Protein AF-A0A376RJX1-F1 (afdb_monomer)

Structure (mmCIF, N/CA/C/O backbone):
data_AF-A0A376RJX1-F1
#
_entry.id   AF-A0A376RJX1-F1
#
loop_
_atom_site.group_PDB
_atom_site.id
_atom_site.type_symbol
_atom_site.label_atom_id
_atom_site.label_alt_id
_atom_site.label_comp_id
_atom_site.label_asym_id
_atom_site.label_entity_id
_atom_site.label_seq_id
_atom_site.pdbx_PDB_ins_code
_atom_site.Cartn_x
_atom_site.Cartn_y
_atom_site.Cartn_z
_atom_site.occupancy
_atom_site.B_iso_or_equiv
_atom_site.auth_seq_id
_atom_site.auth_comp_id
_atom_site.auth_asym_id
_atom_site.auth_atom_id
_atom_site.pdbx_PDB_model_num
ATOM 1 N N . MET A 1 1 ? 23.311 -6.539 -27.943 1.00 63.62 1 MET A N 1
ATOM 2 C CA . MET A 1 1 ? 23.625 -5.352 -27.111 1.00 63.62 1 MET A CA 1
ATOM 3 C C . MET A 1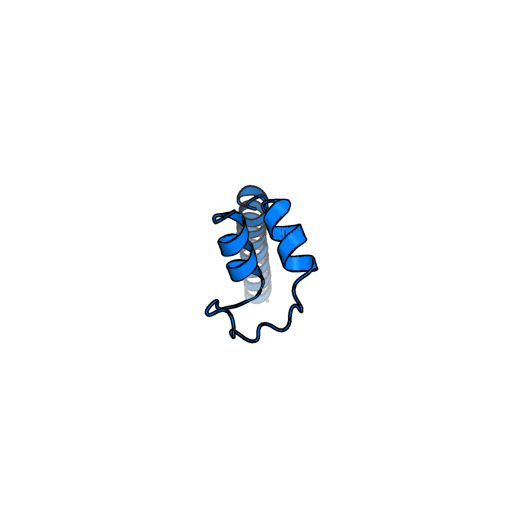 1 ? 22.515 -4.299 -27.152 1.00 63.62 1 MET A C 1
ATOM 5 O O . MET A 1 1 ? 22.092 -3.882 -26.087 1.00 63.62 1 MET A O 1
ATOM 9 N N . ASN A 1 2 ? 21.955 -3.943 -28.315 1.00 88.19 2 ASN A N 1
ATOM 10 C CA . ASN A 1 2 ? 20.858 -2.953 -28.400 1.00 88.19 2 ASN A CA 1
ATOM 11 C C . ASN A 1 2 ? 19.544 -3.411 -27.738 1.00 88.19 2 ASN A C 1
ATOM 13 O O . ASN A 1 2 ? 18.885 -2.623 -27.073 1.00 88.19 2 ASN A O 1
ATOM 17 N N . ALA A 1 3 ? 19.194 -4.697 -27.854 1.00 89.44 3 ALA A N 1
ATOM 18 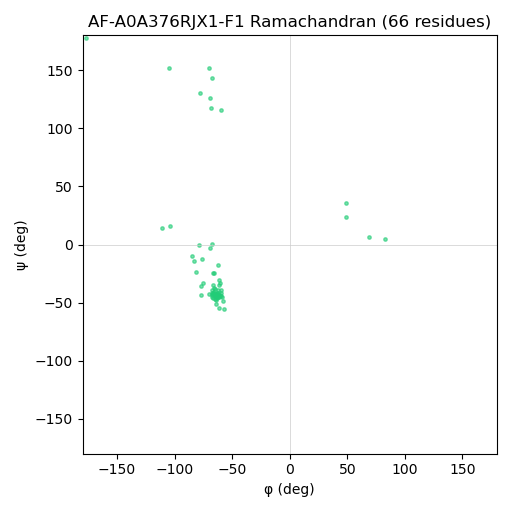C CA . ALA A 1 3 ? 17.971 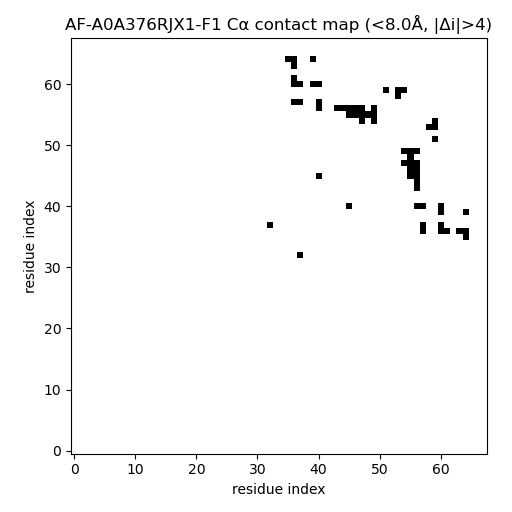-5.242 -27.257 1.00 89.44 3 ALA A CA 1
ATOM 19 C C . ALA A 1 3 ? 17.936 -5.128 -25.721 1.00 89.44 3 ALA A C 1
ATOM 21 O O . ALA A 1 3 ? 16.881 -4.878 -25.150 1.00 89.44 3 ALA A O 1
ATOM 22 N N . ILE A 1 4 ? 19.093 -5.255 -25.060 1.00 92.81 4 ILE A N 1
ATOM 23 C CA . ILE A 1 4 ? 19.199 -5.146 -23.597 1.00 92.81 4 ILE A CA 1
ATOM 24 C C . ILE A 1 4 ? 18.883 -3.711 -23.162 1.00 92.81 4 ILE A C 1
ATOM 26 O O . ILE A 1 4 ? 18.070 -3.505 -22.269 1.00 92.81 4 ILE A O 1
ATOM 30 N N . TRP A 1 5 ? 19.455 -2.713 -23.840 1.00 93.69 5 TRP A N 1
ATOM 31 C CA . TRP A 1 5 ? 19.191 -1.304 -23.540 1.00 93.69 5 TRP A CA 1
ATOM 32 C C . TRP A 1 5 ? 17.742 -0.894 -23.81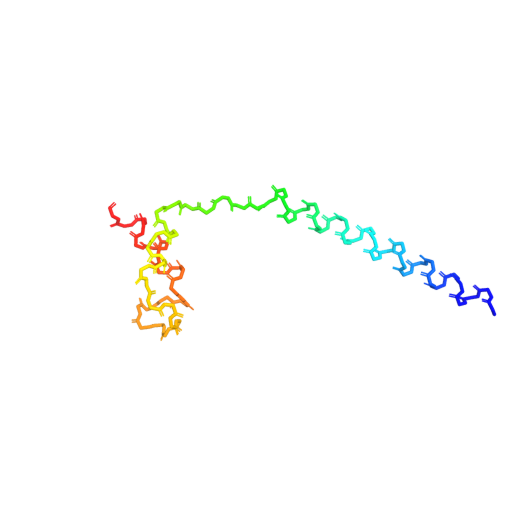3 1.00 93.69 5 TRP A C 1
ATOM 34 O O . TRP A 1 5 ? 17.162 -0.163 -23.013 1.00 93.69 5 TRP A O 1
ATOM 44 N N . ILE A 1 6 ? 17.133 -1.406 -24.887 1.00 94.25 6 ILE A N 1
ATOM 45 C CA . ILE A 1 6 ? 15.711 -1.170 -25.184 1.00 94.25 6 ILE A CA 1
ATOM 46 C C . ILE A 1 6 ? 14.826 -1.762 -24.081 1.00 94.25 6 ILE A C 1
ATOM 48 O O . ILE A 1 6 ? 13.913 -1.089 -23.611 1.00 94.25 6 ILE A O 1
ATOM 52 N N . ALA A 1 7 ? 15.114 -2.986 -23.628 1.00 94.50 7 ALA A N 1
ATOM 53 C CA . ALA A 1 7 ? 14.360 -3.619 -22.549 1.00 94.50 7 ALA A CA 1
ATOM 54 C C . ALA A 1 7 ? 14.478 -2.837 -21.230 1.00 94.50 7 ALA A C 1
ATOM 56 O O . ALA A 1 7 ? 13.466 -2.566 -20.584 1.00 94.50 7 ALA A O 1
ATOM 57 N N . VAL A 1 8 ? 15.691 -2.410 -20.863 1.00 95.88 8 VAL A N 1
ATOM 58 C CA . VAL A 1 8 ? 15.931 -1.605 -19.653 1.00 95.88 8 VAL A CA 1
ATOM 59 C C . VAL A 1 8 ? 15.178 -0.275 -19.718 1.00 95.88 8 VAL A C 1
ATOM 61 O O . VAL A 1 8 ? 14.512 0.100 -18.749 1.00 95.88 8 VAL A O 1
ATOM 64 N N . ALA A 1 9 ? 15.228 0.413 -20.860 1.00 95.75 9 ALA A N 1
ATOM 65 C CA . ALA A 1 9 ? 14.520 1.675 -21.054 1.00 95.75 9 ALA A CA 1
ATOM 66 C C . ALA A 1 9 ? 12.996 1.490 -20.990 1.00 95.75 9 ALA A C 1
ATOM 68 O O . ALA A 1 9 ? 12.315 2.253 -20.307 1.00 95.75 9 ALA A O 1
ATOM 69 N 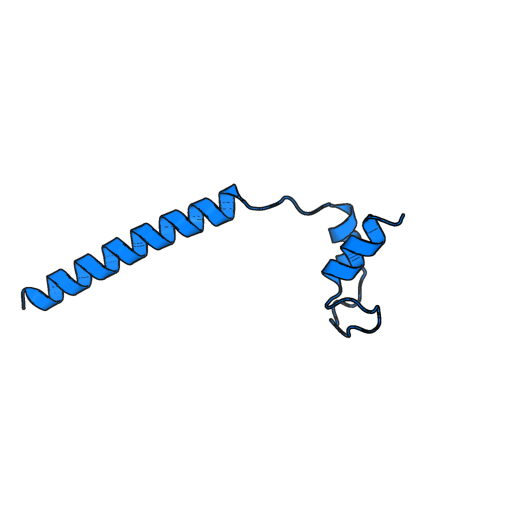N . ALA A 1 10 ? 12.463 0.454 -21.644 1.00 95.94 10 ALA A N 1
ATOM 70 C CA . ALA A 1 10 ? 11.030 0.176 -21.670 1.00 95.94 10 ALA A CA 1
ATOM 71 C C . ALA A 1 10 ? 10.475 -0.147 -20.275 1.00 95.94 10 ALA A C 1
ATOM 73 O O . ALA A 1 10 ? 9.461 0.422 -19.870 1.00 95.94 10 ALA A O 1
ATOM 74 N N . VAL A 1 11 ? 11.155 -1.012 -19.514 1.00 96.75 11 VAL A N 1
ATOM 75 C CA . VAL A 1 11 ? 10.724 -1.380 -18.155 1.00 96.75 11 VAL A CA 1
ATOM 76 C C . VAL A 1 11 ? 10.821 -0.187 -17.207 1.00 96.75 11 VAL A C 1
ATOM 78 O O . VAL A 1 11 ? 9.891 0.053 -16.440 1.00 96.75 11 VAL A O 1
ATOM 81 N N . SER A 1 12 ? 11.897 0.601 -17.293 1.00 96.38 12 SER A N 1
ATOM 82 C CA . SER A 1 12 ? 12.065 1.806 -16.466 1.00 96.38 12 SER A CA 1
ATOM 83 C C . SER A 1 12 ? 10.971 2.839 -16.737 1.00 96.38 12 SER A C 1
ATOM 85 O O . SER A 1 12 ? 10.397 3.390 -15.799 1.00 96.38 12 SER A O 1
ATOM 87 N N . LEU A 1 13 ? 10.641 3.068 -18.013 1.00 97.31 13 LEU A N 1
ATOM 88 C CA . LEU A 1 13 ? 9.592 4.005 -18.412 1.00 97.31 13 LEU A CA 1
ATOM 89 C C . LEU A 1 13 ? 8.217 3.553 -17.909 1.00 97.31 13 LEU A C 1
ATOM 91 O O . LEU A 1 13 ? 7.485 4.350 -17.325 1.00 97.31 13 LEU A O 1
ATOM 95 N N . LEU A 1 14 ? 7.875 2.277 -18.110 1.00 96.94 14 LEU A N 1
ATOM 96 C CA . LEU A 1 14 ? 6.600 1.721 -17.659 1.00 96.94 14 LEU A CA 1
ATOM 97 C C . LEU A 1 14 ? 6.492 1.751 -16.133 1.00 96.94 14 LEU A C 1
ATOM 99 O O . LEU A 1 14 ? 5.468 2.177 -15.607 1.00 96.94 14 LEU A O 1
ATOM 103 N N . GLY A 1 15 ? 7.552 1.361 -15.423 1.00 97.19 15 GLY A N 1
ATOM 104 C CA . GLY A 1 15 ? 7.592 1.404 -13.962 1.00 97.19 15 GLY A CA 1
ATOM 105 C C . G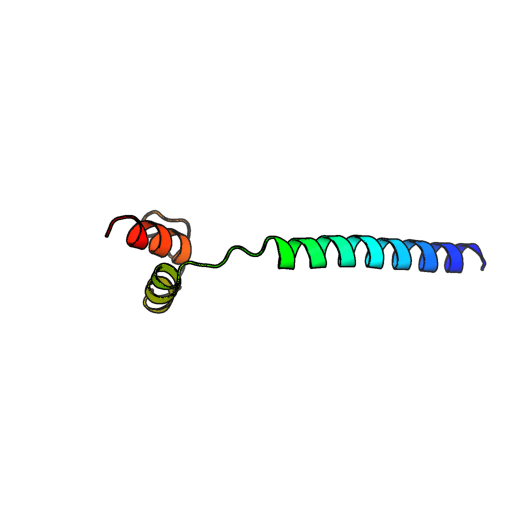LY A 1 15 ? 7.386 2.816 -13.420 1.00 97.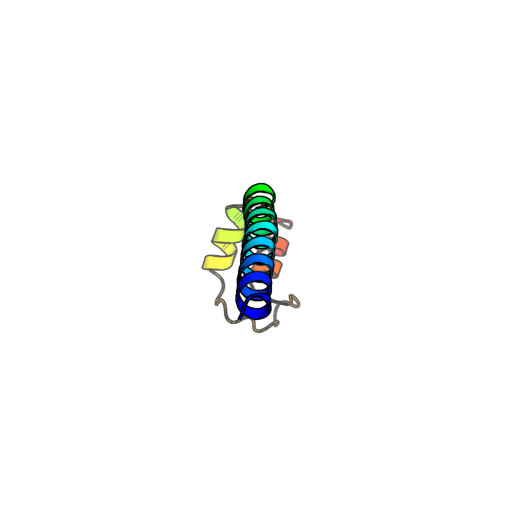19 15 GLY A C 1
ATOM 106 O O . GLY A 1 15 ? 6.579 3.013 -12.513 1.00 97.19 15 GLY A O 1
ATOM 107 N N . LEU A 1 16 ? 8.046 3.812 -14.016 1.00 97.25 16 LEU A N 1
ATOM 108 C CA . LEU A 1 16 ? 7.884 5.210 -13.622 1.00 97.25 16 LEU A CA 1
ATOM 109 C C . LEU A 1 16 ? 6.475 5.722 -13.942 1.00 97.25 16 LEU A C 1
ATOM 111 O O . LEU A 1 16 ? 5.865 6.373 -13.097 1.00 97.25 16 LEU A O 1
ATOM 115 N N . ALA A 1 17 ? 5.928 5.384 -15.111 1.00 97.12 17 ALA A N 1
ATOM 116 C CA . ALA A 1 17 ? 4.575 5.773 -15.498 1.00 97.12 17 ALA A CA 1
ATOM 117 C C . ALA A 1 17 ? 3.520 5.197 -14.540 1.00 97.12 17 ALA A C 1
ATOM 119 O O . ALA A 1 17 ? 2.748 5.951 -13.947 1.00 97.12 17 ALA A O 1
ATOM 120 N N . PHE A 1 18 ? 3.512 3.878 -14.332 1.00 96.69 18 PHE A N 1
ATOM 121 C CA . PHE A 1 18 ? 2.549 3.236 -13.435 1.00 96.69 18 PHE A CA 1
ATOM 122 C C . PHE A 1 18 ? 2.757 3.647 -11.976 1.00 96.69 18 PHE A C 1
ATOM 124 O O . PHE A 1 18 ? 1.781 3.924 -11.282 1.00 96.69 18 PHE A O 1
ATOM 131 N N . GLY A 1 19 ? 4.006 3.752 -11.520 1.00 96.31 19 GLY A N 1
ATOM 132 C CA . GLY A 1 19 ? 4.328 4.202 -10.167 1.00 96.31 19 GLY A CA 1
ATOM 133 C C . GLY A 1 19 ? 3.862 5.632 -9.898 1.00 96.31 19 GLY A C 1
ATOM 134 O O . GLY A 1 19 ? 3.251 5.891 -8.863 1.00 96.31 19 GLY A O 1
ATOM 135 N N . ALA A 1 20 ? 4.073 6.552 -10.844 1.00 97.06 20 ALA A N 1
ATOM 136 C CA . ALA A 1 20 ? 3.600 7.928 -10.726 1.00 97.06 20 ALA A CA 1
ATOM 137 C C . ALA A 1 20 ? 2.067 8.008 -10.716 1.00 97.06 20 ALA A C 1
ATOM 139 O O . ALA A 1 20 ? 1.502 8.723 -9.890 1.00 97.06 20 ALA A O 1
ATOM 140 N N . ILE A 1 21 ? 1.391 7.248 -11.585 1.00 96.06 21 ILE A N 1
ATOM 141 C CA . ILE A 1 21 ? -0.077 7.217 -11.655 1.00 96.06 21 ILE A CA 1
ATOM 142 C C . ILE A 1 21 ? -0.674 6.670 -10.354 1.00 96.06 21 ILE A C 1
ATOM 144 O O . ILE A 1 21 ? -1.533 7.319 -9.759 1.00 96.06 21 ILE A O 1
ATOM 148 N N . LEU A 1 22 ? -0.212 5.506 -9.887 1.00 94.94 22 LEU A N 1
ATOM 149 C CA . LEU A 1 22 ? -0.724 4.880 -8.664 1.00 94.94 22 LEU A CA 1
ATOM 150 C C . LEU A 1 22 ? -0.365 5.696 -7.418 1.00 94.94 22 LEU A C 1
ATOM 152 O O . LEU A 1 22 ? -1.206 5.867 -6.539 1.00 94.94 22 LEU A O 1
ATOM 156 N N . GLY A 1 23 ? 0.846 6.254 -7.361 1.00 94.50 23 GLY A N 1
ATOM 157 C CA . GLY A 1 23 ? 1.271 7.132 -6.272 1.00 94.50 23 GLY A CA 1
ATOM 158 C C . GLY A 1 23 ? 0.445 8.417 -6.204 1.00 94.50 23 GLY A C 1
ATOM 159 O O . GLY A 1 23 ? 0.032 8.834 -5.121 1.00 94.50 23 GLY A O 1
ATOM 160 N N . TYR A 1 24 ? 0.142 9.024 -7.355 1.00 95.50 24 TYR A N 1
ATOM 161 C CA . TYR A 1 24 ? -0.748 10.181 -7.424 1.00 95.50 24 TYR A CA 1
ATOM 162 C C . TYR A 1 24 ? -2.177 9.817 -7.006 1.00 95.50 24 TYR A C 1
ATOM 164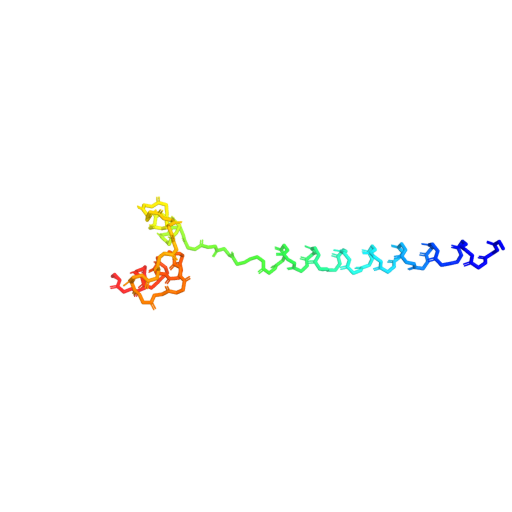 O O . TYR A 1 24 ? -2.764 10.511 -6.175 1.00 95.50 24 TYR A O 1
ATOM 172 N N . ALA A 1 25 ? -2.717 8.710 -7.522 1.00 92.12 25 ALA A N 1
ATOM 173 C CA . ALA A 1 25 ? -4.048 8.230 -7.166 1.00 92.12 25 ALA A CA 1
ATOM 174 C C . ALA A 1 25 ? -4.166 7.947 -5.659 1.00 92.12 25 ALA A C 1
ATOM 176 O O . ALA A 1 25 ? -5.108 8.418 -5.030 1.00 92.12 25 ALA A O 1
ATOM 177 N N . SER A 1 26 ? -3.185 7.271 -5.054 1.00 91.06 26 SER A N 1
ATOM 178 C CA . SER A 1 26 ? -3.183 6.964 -3.618 1.00 91.06 26 SER A CA 1
ATOM 179 C C . SER A 1 26 ? -3.221 8.218 -2.745 1.00 91.06 26 SER A C 1
ATOM 181 O O . SER A 1 26 ? -3.933 8.230 -1.747 1.00 91.06 26 SER A O 1
ATOM 183 N N . ARG A 1 27 ? -2.509 9.289 -3.123 1.00 88.94 27 ARG A N 1
ATOM 184 C CA . ARG A 1 27 ? -2.544 10.558 -2.373 1.00 88.94 27 ARG A CA 1
ATOM 185 C C . ARG A 1 27 ? -3.816 11.350 -2.638 1.00 88.94 27 ARG A C 1
ATOM 187 O O . ARG A 1 27 ? -4.313 12.020 -1.744 1.00 88.94 27 ARG A O 1
ATOM 194 N N . ARG A 1 28 ? -4.336 11.305 -3.867 1.00 88.19 28 ARG A N 1
ATOM 195 C CA . ARG A 1 28 ? -5.534 12.062 -4.243 1.00 88.19 28 ARG A CA 1
ATOM 196 C C . ARG A 1 28 ? -6.817 11.448 -3.685 1.00 88.19 28 ARG A C 1
ATOM 198 O O . ARG A 1 28 ? -7.748 12.200 -3.405 1.00 88.19 28 ARG A O 1
ATOM 205 N N . PHE A 1 29 ? -6.871 10.125 -3.565 1.00 83.62 29 PHE A N 1
ATOM 206 C CA . PHE A 1 29 ? -8.010 9.371 -3.035 1.00 83.62 29 PHE A CA 1
ATOM 207 C C . PHE A 1 29 ? -7.774 8.868 -1.606 1.00 83.62 29 PHE A C 1
ATOM 209 O O . PHE A 1 29 ? -8.503 7.991 -1.152 1.00 83.62 29 PHE A O 1
ATOM 216 N N . ALA A 1 30 ? -6.774 9.410 -0.902 1.00 79.94 30 ALA A N 1
ATOM 217 C CA . ALA A 1 30 ? -6.660 9.213 0.534 1.00 79.94 30 ALA A CA 1
ATOM 218 C C . ALA A 1 30 ? -7.931 9.772 1.187 1.00 79.94 30 ALA A C 1
ATOM 220 O O . ALA A 1 30 ? -8.242 10.956 1.046 1.00 79.94 30 ALA A O 1
ATOM 221 N N . VAL A 1 31 ? -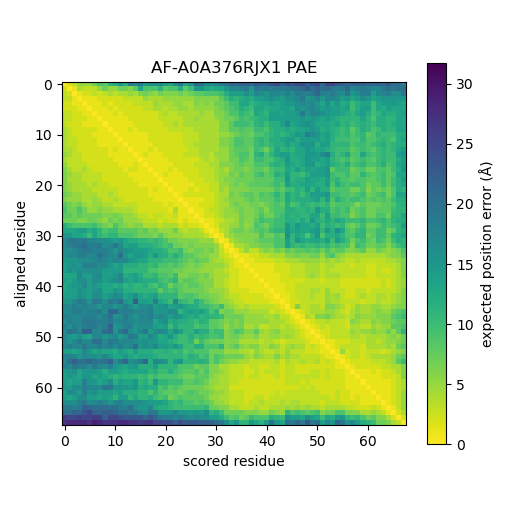8.702 8.884 1.808 1.00 80.12 31 VAL A N 1
ATOM 222 C CA . VAL A 1 31 ? -9.874 9.250 2.599 1.00 80.12 31 VAL A CA 1
ATOM 223 C C . VAL A 1 31 ? -9.354 9.747 3.942 1.00 80.12 31 VAL A C 1
ATOM 225 O O . VAL A 1 31 ? -8.497 9.099 4.535 1.00 80.12 31 VAL A O 1
ATOM 228 N N . GLU A 1 32 ? -9.824 10.913 4.377 1.00 73.56 32 GLU A N 1
ATOM 229 C CA . GLU A 1 32 ? -9.537 11.424 5.717 1.00 73.56 32 GLU A CA 1
ATOM 230 C C . GLU A 1 32 ? -10.274 10.522 6.722 1.00 73.56 32 GLU A C 1
ATOM 232 O O . GLU A 1 32 ? -11.501 10.408 6.654 1.00 73.56 32 GLU A O 1
ATOM 237 N N . ASP A 1 33 ? -9.531 9.832 7.589 1.00 72.19 33 ASP A N 1
ATOM 238 C CA . ASP A 1 33 ? -10.106 8.998 8.647 1.00 72.19 33 ASP A CA 1
ATOM 239 C C . ASP A 1 33 ? -10.818 9.899 9.686 1.00 72.19 33 ASP A C 1
ATOM 241 O O . ASP A 1 33 ? -10.387 11.020 9.969 1.00 72.19 33 ASP A O 1
ATOM 245 N N . ASP A 1 34 ? -11.944 9.438 10.244 1.00 81.31 34 ASP A N 1
ATOM 246 C CA . ASP A 1 34 ? -12.683 10.200 11.257 1.00 81.31 34 ASP A CA 1
ATOM 247 C C . ASP A 1 34 ? -11.871 10.249 12.572 1.00 81.31 34 ASP A C 1
ATOM 249 O O . ASP A 1 34 ? -11.525 9.194 13.120 1.00 81.31 34 ASP A O 1
ATOM 253 N N . PRO A 1 35 ? -11.594 11.443 13.138 1.00 83.38 35 PRO A N 1
ATOM 254 C CA . PRO A 1 35 ? -10.790 11.582 14.353 1.00 83.38 35 PRO A CA 1
ATOM 255 C C . PRO A 1 35 ? -11.401 10.897 15.586 1.00 83.38 35 PRO A C 1
ATOM 257 O O . PRO A 1 35 ? -10.709 10.716 16.592 1.00 83.38 35 PRO A O 1
ATOM 260 N N . VAL A 1 36 ? -12.694 10.562 15.572 1.00 85.62 36 VAL A N 1
ATOM 261 C CA . VAL A 1 36 ? -13.347 9.786 16.636 1.00 85.62 36 VAL A CA 1
ATOM 262 C C . VAL A 1 36 ? -13.006 8.305 16.510 1.00 85.62 36 VAL A C 1
ATOM 264 O O . VAL A 1 36 ? -12.665 7.674 17.511 1.00 85.62 36 VAL A O 1
ATOM 267 N N . VAL A 1 37 ? -13.034 7.767 15.290 1.00 88.12 37 VAL A N 1
ATOM 268 C CA . VAL A 1 37 ? -12.676 6.371 15.007 1.00 88.12 37 VAL A CA 1
ATOM 269 C C . VAL A 1 37 ? -11.231 6.104 15.405 1.00 88.12 37 VAL A C 1
ATOM 271 O O . VAL A 1 37 ? -10.961 5.106 16.068 1.00 88.12 37 VAL A O 1
ATOM 274 N N . GLU A 1 38 ? -10.321 7.021 15.078 1.00 87.94 38 GLU A N 1
ATOM 275 C CA . GLU A 1 38 ? -8.896 6.872 15.385 1.00 87.94 38 GLU A CA 1
ATOM 276 C C . GLU A 1 38 ? -8.634 6.836 16.899 1.00 87.94 38 GLU A C 1
ATOM 278 O O . GLU A 1 38 ? -7.943 5.949 17.393 1.00 87.94 38 GLU A O 1
ATOM 283 N N . LYS A 1 39 ? -9.299 7.704 17.673 1.00 87.62 39 LYS A N 1
ATOM 284 C CA . LYS A 1 39 ? -9.223 7.676 19.145 1.00 87.62 39 LYS A CA 1
ATOM 285 C C . LYS A 1 39 ? -9.762 6.382 19.743 1.00 87.62 39 LYS A C 1
ATOM 287 O O . LYS A 1 39 ? -9.231 5.900 20.741 1.00 87.62 39 LYS A O 1
ATOM 292 N N . ILE A 1 40 ? -10.850 5.847 19.188 1.00 87.88 40 ILE A N 1
ATOM 293 C CA . ILE A 1 40 ? -11.417 4.580 19.659 1.00 87.88 40 ILE A CA 1
ATOM 294 C C . ILE A 1 40 ? -10.450 3.440 19.328 1.00 87.88 40 ILE A C 1
ATOM 296 O O . ILE A 1 40 ? -10.186 2.609 20.195 1.00 87.88 40 ILE A O 1
ATOM 300 N N . ASP A 1 41 ? -9.885 3.424 18.119 1.00 88.50 41 ASP A N 1
ATOM 301 C CA . ASP A 1 41 ? -8.908 2.421 17.695 1.00 88.50 41 ASP A CA 1
ATOM 302 C C . ASP A 1 41 ? -7.655 2.435 18.589 1.00 88.50 41 ASP A C 1
ATOM 304 O O . ASP A 1 41 ? -7.222 1.379 19.049 1.00 88.50 41 ASP A O 1
ATOM 308 N N . GLU A 1 42 ? -7.141 3.607 18.966 1.00 88.62 42 GLU A N 1
ATOM 309 C CA . GLU A 1 42 ? -5.996 3.737 19.884 1.00 88.62 42 GLU A CA 1
ATOM 310 C C . GLU A 1 42 ? -6.245 3.163 21.291 1.00 88.62 42 GLU A C 1
ATOM 312 O O . GLU A 1 42 ? -5.313 2.693 21.946 1.00 88.62 42 GLU A O 1
ATOM 317 N N . ILE A 1 43 ? -7.491 3.190 21.774 1.00 89.56 43 ILE A N 1
ATOM 318 C CA . ILE A 1 43 ? -7.861 2.641 23.090 1.00 89.56 43 ILE A CA 1
ATOM 319 C C . ILE A 1 43 ? -8.047 1.116 23.019 1.00 89.56 43 ILE A C 1
ATOM 321 O O . ILE A 1 43 ? -7.936 0.419 24.035 1.00 89.56 43 ILE A O 1
ATOM 325 N N . LEU A 1 44 ? -8.341 0.573 21.835 1.00 88.19 44 LEU A N 1
ATOM 326 C CA . LEU A 1 44 ? -8.538 -0.860 21.648 1.00 88.19 44 LEU A CA 1
ATOM 327 C C . LEU A 1 44 ? -7.214 -1.630 21.792 1.00 88.19 44 LEU A C 1
ATOM 329 O O . LEU A 1 44 ? -6.144 -1.127 21.465 1.00 88.19 44 LEU A O 1
ATOM 333 N N . PRO A 1 45 ? -7.261 -2.908 22.213 1.00 87.00 45 PRO A N 1
ATOM 334 C CA . PRO A 1 45 ? -6.061 -3.719 22.435 1.00 87.00 45 PRO A CA 1
ATOM 335 C C . PRO A 1 45 ? -5.275 -4.065 21.156 1.00 87.00 45 PRO A C 1
ATOM 337 O O . PRO A 1 45 ? -4.298 -4.805 21.250 1.00 87.00 45 PRO A O 1
ATOM 340 N N . GLN A 1 46 ? -5.716 -3.604 19.974 1.00 86.69 46 GLN A N 1
ATOM 341 C CA . GLN A 1 46 ? -5.097 -3.841 18.658 1.00 86.69 46 GLN A CA 1
ATOM 342 C C . GLN A 1 46 ? -4.747 -5.315 18.371 1.00 86.69 46 GLN A C 1
ATOM 344 O O . GLN A 1 46 ? -3.884 -5.632 17.555 1.00 86.69 46 GLN A O 1
ATOM 349 N N . SER A 1 47 ? -5.431 -6.246 19.040 1.00 85.69 47 SER A N 1
ATOM 350 C CA . SER A 1 47 ? -5.125 -7.679 19.002 1.00 85.69 47 SER A CA 1
ATOM 351 C C . SER A 1 47 ? -5.754 -8.399 17.813 1.00 85.69 47 SER A C 1
ATOM 353 O O . SER A 1 47 ? -5.444 -9.565 17.581 1.00 85.69 47 SER A O 1
ATOM 355 N N . GLN A 1 48 ? -6.651 -7.728 17.080 1.00 84.56 48 GLN A N 1
ATOM 356 C CA . GLN A 1 48 ? -7.376 -8.275 15.930 1.00 84.56 48 GLN A CA 1
ATOM 357 C C . GLN A 1 48 ? -8.015 -9.646 16.216 1.00 84.56 48 GLN A C 1
ATOM 359 O O . GLN A 1 48 ? -8.069 -10.522 15.359 1.00 84.56 48 GLN A O 1
ATOM 364 N N . CYS A 1 49 ? -8.505 -9.841 17.446 1.00 89.44 49 CYS A N 1
ATOM 365 C CA . CYS A 1 49 ? -8.982 -11.137 17.933 1.00 89.44 49 CYS A CA 1
ATOM 366 C C . CYS A 1 49 ? -10.361 -11.555 17.392 1.00 89.44 49 CYS A C 1
ATOM 368 O O . CYS A 1 49 ? -10.775 -12.693 17.602 1.00 89.44 49 CYS A O 1
ATOM 370 N N . GLY A 1 50 ? -11.099 -10.640 16.755 1.00 85.81 50 GLY A N 1
ATOM 371 C CA . GLY A 1 50 ? -12.411 -10.906 16.154 1.00 85.81 50 GLY A CA 1
ATOM 372 C C . GLY A 1 50 ? -13.552 -11.195 17.139 1.00 85.81 50 GLY A C 1
ATOM 373 O O . GLY A 1 50 ? -14.654 -11.525 16.710 1.00 85.81 50 GLY A O 1
ATOM 374 N N . GLN A 1 51 ? -13.340 -11.059 18.454 1.00 86.25 51 GLN A N 1
ATOM 375 C CA . GLN A 1 51 ? -14.363 -11.383 19.464 1.00 86.25 51 GLN A CA 1
ATOM 376 C C . GLN A 1 51 ? -15.581 -10.452 19.435 1.00 86.25 51 GLN A C 1
ATOM 378 O O . GLN A 1 51 ? -16.668 -10.847 19.842 1.00 86.25 51 GLN A O 1
ATOM 383 N N . CYS A 1 52 ? -15.413 -9.232 18.928 1.00 86.88 52 CYS A N 1
ATOM 384 C CA . CYS A 1 52 ? -16.496 -8.273 18.731 1.00 86.88 52 CYS A CA 1
ATOM 385 C C . CYS A 1 52 ? -17.340 -8.545 17.471 1.00 86.88 52 CYS A C 1
ATOM 387 O O . CYS A 1 52 ? -18.277 -7.797 17.209 1.00 86.88 52 CYS A O 1
ATOM 389 N N . GLY A 1 53 ? -17.028 -9.585 16.684 1.00 86.00 53 GLY A N 1
ATOM 390 C CA . GLY A 1 53 ? -17.745 -9.910 15.445 1.00 86.00 53 GLY A CA 1
ATOM 391 C C . GLY A 1 53 ? -17.298 -9.109 14.215 1.00 86.00 53 GLY A C 1
ATOM 392 O O . GLY A 1 53 ? -17.874 -9.279 13.144 1.00 86.00 53 GLY A O 1
ATOM 393 N N . TYR A 1 54 ? -16.259 -8.278 14.349 1.00 88.56 54 TYR A N 1
ATOM 394 C CA . TYR A 1 54 ? -15.645 -7.516 13.257 1.00 88.56 54 TYR A CA 1
ATOM 395 C C . TYR A 1 54 ? -14.298 -8.129 12.844 1.00 88.56 54 TYR A C 1
ATOM 397 O O . TYR A 1 54 ? -13.613 -8.715 13.686 1.00 88.56 54 TYR A O 1
ATOM 405 N N . PRO A 1 55 ? -13.866 -7.967 11.577 1.00 84.69 55 PRO A N 1
ATOM 406 C CA . PRO A 1 55 ? -12.602 -8.526 11.084 1.00 84.69 55 PRO A CA 1
ATOM 407 C C . PRO A 1 55 ? -11.344 -7.858 11.678 1.00 84.69 55 PRO A C 1
ATOM 409 O O . PRO A 1 55 ? -10.234 -8.295 11.390 1.00 84.69 55 PRO A O 1
ATOM 412 N N . GLY A 1 56 ? -11.502 -6.820 12.510 1.00 88.12 56 GLY A N 1
ATOM 413 C CA . GLY A 1 56 ? -10.427 -6.138 13.231 1.00 88.12 56 GLY A CA 1
ATOM 414 C C . GLY A 1 56 ? -10.940 -5.038 14.172 1.00 88.12 56 GLY A C 1
ATOM 415 O O . GLY A 1 56 ? -12.138 -4.758 14.229 1.00 88.12 56 GLY A O 1
ATOM 416 N N . CYS A 1 57 ? -10.019 -4.402 14.894 1.00 88.88 57 CYS A N 1
ATOM 417 C CA . CYS A 1 57 ? -10.247 -3.300 15.827 1.00 88.88 57 CYS A CA 1
ATOM 418 C C . CYS A 1 57 ? -10.697 -2.018 15.109 1.00 88.88 57 CYS A C 1
ATOM 420 O O . CYS A 1 57 ? -11.686 -1.436 15.535 1.00 88.88 57 CYS A O 1
ATOM 422 N N . ARG A 1 58 ? -10.096 -1.662 13.961 1.00 87.69 58 ARG A N 1
ATOM 423 C CA . ARG A 1 58 ? -10.526 -0.512 13.134 1.00 87.69 58 ARG A CA 1
ATOM 424 C C . ARG A 1 58 ? -11.994 -0.571 12.683 1.00 87.69 58 ARG A C 1
ATOM 426 O O . ARG A 1 58 ? -12.737 0.347 13.010 1.00 87.69 58 ARG A O 1
ATOM 433 N N . PRO A 1 59 ? -12.473 -1.639 12.012 1.00 87.25 59 PRO A N 1
ATOM 434 C CA . PRO A 1 59 ? -13.881 -1.715 11.607 1.00 87.25 59 PRO A CA 1
ATOM 435 C C . PRO A 1 59 ? -14.839 -1.807 12.804 1.00 87.25 59 PRO A C 1
ATOM 437 O O . PRO A 1 59 ? -15.996 -1.409 12.700 1.00 87.25 59 PRO A O 1
ATOM 440 N N . TYR A 1 60 ? -14.368 -2.296 13.957 1.00 87.94 60 TYR A N 1
ATOM 441 C CA . TYR A 1 60 ? -15.127 -2.209 15.203 1.00 87.94 60 TYR A CA 1
ATOM 442 C C . TYR A 1 60 ? -15.214 -0.765 15.722 1.00 87.94 60 TYR A C 1
ATOM 444 O O . TYR A 1 60 ? -16.295 -0.331 16.113 1.00 87.94 60 TYR A O 1
ATOM 452 N N . ALA A 1 61 ? -14.118 -0.003 15.679 1.00 89.19 61 ALA A N 1
ATOM 453 C CA . ALA A 1 61 ? -14.082 1.408 16.055 1.00 89.19 61 ALA A CA 1
ATOM 454 C C . ALA A 1 61 ? -14.985 2.272 15.156 1.00 89.19 61 ALA A C 1
ATOM 456 O O . ALA A 1 61 ? -15.737 3.099 15.670 1.00 89.19 61 ALA A O 1
ATOM 457 N N . GLU A 1 62 ? -14.990 2.022 13.842 1.00 88.19 62 GLU A N 1
ATOM 458 C CA . GLU A 1 62 ? -15.921 2.644 12.886 1.00 88.19 62 GLU A CA 1
ATOM 459 C C . GLU A 1 62 ? -17.380 2.365 13.266 1.00 88.19 62 GLU A C 1
ATOM 461 O O . GLU A 1 62 ? -18.196 3.282 13.374 1.00 88.19 62 GLU A O 1
ATOM 466 N N . ALA A 1 63 ? -17.706 1.102 13.551 1.00 86.81 63 ALA A N 1
ATOM 467 C CA . ALA A 1 63 ? -19.060 0.711 13.920 1.00 86.81 63 ALA A CA 1
ATOM 468 C C . ALA A 1 63 ? -19.519 1.289 15.268 1.00 86.81 63 ALA A C 1
ATOM 470 O O . ALA A 1 63 ? -20.700 1.613 15.417 1.00 86.81 63 ALA A O 1
ATOM 471 N N . ILE A 1 64 ? -18.613 1.436 16.242 1.00 86.56 64 ILE A N 1
ATOM 472 C CA . ILE A 1 64 ? -18.906 2.115 17.513 1.00 86.56 64 ILE A CA 1
ATOM 473 C C . ILE A 1 64 ? -19.141 3.608 17.273 1.00 86.56 64 ILE A C 1
ATOM 475 O O . ILE A 1 64 ? -20.113 4.153 17.790 1.00 86.56 64 ILE A O 1
ATOM 479 N N . SER A 1 65 ? -18.293 4.256 16.469 1.00 85.06 65 SER A N 1
ATOM 480 C CA . SER A 1 65 ? -18.397 5.689 16.174 1.00 85.06 65 SER A CA 1
ATOM 481 C C . SER A 1 65 ? -19.721 6.058 15.495 1.00 85.06 65 SER A C 1
ATOM 483 O O . SER A 1 65 ? -20.248 7.140 15.732 1.00 85.06 65 SER A O 1
ATOM 485 N N . CYS A 1 66 ? -20.290 5.168 14.674 1.00 76.12 66 CYS A N 1
ATOM 486 C CA . CYS A 1 66 ? -21.578 5.401 14.011 1.00 76.12 66 CYS A CA 1
ATOM 487 C C . CYS A 1 66 ? -22.822 5.087 14.869 1.00 76.12 66 CYS A C 1
ATOM 489 O O . CYS A 1 66 ? -23.920 5.464 14.466 1.00 76.12 66 CYS A O 1
ATOM 491 N N . ASN A 1 67 ? -22.687 4.385 16.002 1.00 67.56 67 ASN A N 1
ATOM 492 C CA . ASN A 1 67 ? -23.809 3.962 16.862 1.00 67.56 67 ASN A CA 1
ATOM 493 C C . ASN A 1 67 ? -23.853 4.688 18.227 1.00 67.56 67 ASN A C 1
ATOM 495 O O . ASN A 1 67 ? -24.543 4.219 19.137 1.00 67.56 67 ASN A O 1
ATOM 499 N N . GLY A 1 68 ? -23.107 5.789 18.379 1.00 54.75 68 GLY A N 1
ATOM 500 C CA . GLY A 1 68 ? -23.079 6.642 19.576 1.00 54.75 68 GLY A CA 1
ATOM 501 C C . GLY A 1 68 ? -24.062 7.804 19.531 1.00 54.75 68 GLY A C 1
ATOM 502 O O . GLY A 1 68 ? -24.202 8.413 18.448 1.00 54.75 68 GLY A O 1
#

Nearest PDB structures (foldseek):
  4djf-assembly1_E  TM=9.070E-01  e=2.375E-01  Neomoorella thermoacetica
  4c1n-assembly2_G  TM=9.726E-01  e=8.771E-01  Carboxydothermus hydrogenoformans

pLDDT: mean 88.03, std 8.0, range [54.75, 97.31]

Foldseek 3Di:
DVVVVVVVVVVVVVCCVVVVVVVVVCVVPPDDDDPQLVVQLVVDPQPCPCPVVDSTSSVVSVVVVVVD

Organism: Escherichia coli (NCBI:txid562)

InterPro domains:
  IPR007202 4Fe-4S domain [PF04060] (44-65)
  IPR007202 4Fe-4S domain [PS51656] (32-68)
  IPR010207 Ion-translocating oxidoreductase complex, RnfB/RsxB [TIGR01944] (1-67)

Solvent-accessible surface area (backbone atoms only — not comparable to full-atom values): 4053 Å² total; per-residue (Å²): 115,70,66,60,55,52,50,54,51,51,52,52,50,50,50,51,51,52,48,51,53,52,54,49,48,55,65,72,67,56,74,84,77,57,75,65,28,53,56,45,32,72,73,44,87,74,70,54,77,42,85,88,78,32,97,29,47,60,65,41,20,47,55,50,62,74,73,110

Sequence (68 aa):
MNAIWIAVAAVSLLGLAFGAILGYASRRFAVEDDPVVEKIDEILPQSQCGQCGYPGCRPYAEAISCNG

Radius of gyration: 21.19 Å; Cα contacts (8 Å, |Δi|>4): 32; chains: 1; bounding box: 47×23×52 Å

Secondary structure (DSSP, 8-state):
-HHHHHHHHHHHHHHHHHHHHHHHHHHHT-PPPPHHHHHHHHHS------TTSSSSHHHHHHHHHHT-

Mean predicted aligned error: 8.19 Å